Protein AF-A0A835Z796-F1 (afdb_monomer_lite)

Structure (mmCIF, N/CA/C/O backbone):
data_AF-A0A835Z796-F1
#
_entry.id   AF-A0A835Z796-F1
#
loop_
_atom_site.group_PDB
_atom_site.id
_atom_site.type_symbol
_atom_site.label_atom_id
_atom_site.label_alt_id
_atom_site.label_comp_id
_atom_site.label_asym_id
_atom_site.label_entity_id
_atom_site.label_seq_id
_atom_site.pdbx_PDB_ins_code
_atom_site.Cartn_x
_atom_site.Cartn_y
_atom_site.Cartn_z
_atom_site.occupancy
_atom_site.B_iso_or_equiv
_atom_site.auth_seq_id
_atom_site.auth_comp_id
_atom_site.auth_as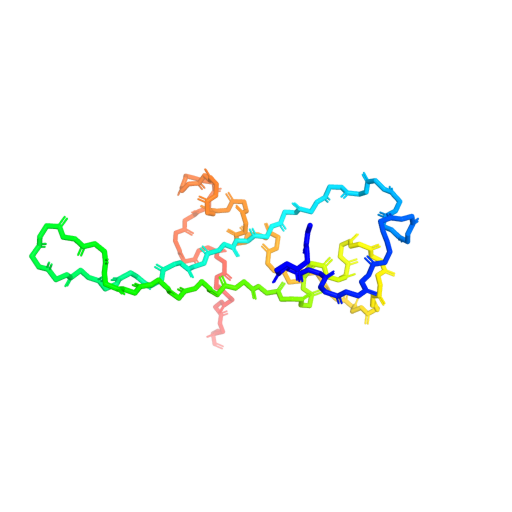ym_id
_atom_site.auth_atom_id
_atom_site.pdbx_PDB_model_num
ATOM 1 N N . MET A 1 1 ? 11.347 -5.636 1.287 1.00 65.62 1 MET A N 1
ATOM 2 C CA . MET A 1 1 ? 10.177 -5.493 0.384 1.00 65.62 1 MET A CA 1
ATOM 3 C C . MET A 1 1 ? 9.427 -6.812 0.208 1.00 65.62 1 MET A C 1
ATOM 5 O O . MET A 1 1 ? 8.408 -6.832 -0.467 1.00 65.62 1 MET A O 1
ATOM 9 N N . ASP A 1 2 ? 9.872 -7.884 0.864 1.00 80.25 2 ASP A N 1
ATOM 10 C CA . ASP A 1 2 ? 9.447 -9.271 0.636 1.00 80.25 2 ASP A CA 1
ATOM 11 C C . ASP A 1 2 ? 7.953 -9.519 0.847 1.00 80.25 2 ASP A C 1
ATOM 13 O O . ASP A 1 2 ? 7.394 -10.432 0.256 1.00 80.25 2 ASP A O 1
ATOM 17 N N . TRP A 1 3 ? 7.284 -8.692 1.653 1.00 85.00 3 TRP A N 1
ATOM 18 C CA . TRP A 1 3 ? 5.838 -8.790 1.844 1.00 85.00 3 TRP A CA 1
ATOM 19 C C . TRP A 1 3 ? 5.035 -8.3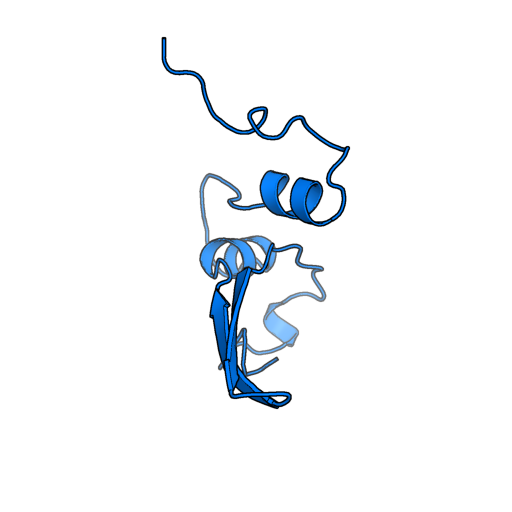33 0.611 1.00 85.00 3 TRP A C 1
ATOM 21 O O . TRP A 1 3 ? 3.919 -8.802 0.411 1.00 85.00 3 TRP A O 1
ATOM 31 N N . MET A 1 4 ? 5.589 -7.427 -0.206 1.00 87.38 4 MET A N 1
ATOM 32 C CA . MET A 1 4 ? 4.930 -6.856 -1.389 1.00 87.38 4 MET A CA 1
ATOM 33 C C . MET A 1 4 ? 5.492 -7.432 -2.694 1.00 87.38 4 MET A C 1
ATOM 35 O O . MET A 1 4 ? 4.740 -7.725 -3.617 1.00 87.38 4 MET A O 1
ATOM 39 N N . LEU A 1 5 ? 6.810 -7.620 -2.774 1.00 90.69 5 LEU A N 1
ATOM 40 C CA . LEU A 1 5 ? 7.507 -8.147 -3.952 1.00 90.69 5 LEU A CA 1
ATOM 41 C C . LEU A 1 5 ? 8.362 -9.365 -3.573 1.00 90.69 5 LEU A C 1
ATOM 43 O O . LEU A 1 5 ? 9.591 -9.303 -3.648 1.00 90.69 5 LEU A O 1
ATOM 47 N N . PRO A 1 6 ? 7.742 -10.465 -3.110 1.00 90.88 6 PRO A N 1
ATOM 48 C CA . PRO A 1 6 ? 8.485 -11.669 -2.770 1.00 90.88 6 PRO A CA 1
ATOM 49 C C . PRO A 1 6 ? 9.198 -12.219 -4.011 1.00 90.88 6 PRO A C 1
ATOM 51 O O . PRO A 1 6 ? 8.567 -12.468 -5.036 1.00 90.88 6 PRO A O 1
ATOM 54 N N . GLY A 1 7 ? 10.512 -12.427 -3.905 1.00 89.88 7 GLY A N 1
ATOM 55 C CA . GLY A 1 7 ? 11.320 -13.045 -4.960 1.00 89.88 7 GLY A CA 1
ATOM 56 C C . GLY A 1 7 ? 11.735 -12.127 -6.114 1.00 89.88 7 GLY A C 1
ATOM 57 O O . GLY A 1 7 ? 12.331 -12.626 -7.060 1.00 89.88 7 GLY A O 1
ATOM 58 N N . VAL A 1 8 ? 11.453 -10.822 -6.047 1.00 89.56 8 VAL A N 1
ATOM 59 C CA . VAL A 1 8 ? 11.969 -9.833 -7.012 1.00 89.56 8 VAL A CA 1
ATOM 60 C C . VAL A 1 8 ? 13.290 -9.275 -6.491 1.00 89.56 8 VAL A C 1
ATOM 62 O O . VAL A 1 8 ? 13.325 -8.739 -5.378 1.00 89.56 8 VAL A O 1
ATOM 65 N N . ASP A 1 9 ? 14.365 -9.368 -7.275 1.00 88.19 9 ASP A N 1
ATOM 66 C CA . ASP A 1 9 ? 15.640 -8.768 -6.889 1.00 88.19 9 ASP A CA 1
ATOM 67 C C . ASP A 1 9 ? 15.551 -7.229 -6.990 1.00 88.19 9 ASP A C 1
ATOM 69 O O . ASP A 1 9 ? 15.059 -6.699 -7.993 1.00 88.19 9 ASP A O 1
ATOM 73 N N . PRO A 1 10 ? 16.013 -6.466 -5.980 1.00 85.38 10 PRO A N 1
ATOM 74 C CA . PRO A 1 10 ? 15.984 -5.005 -6.025 1.00 85.38 10 PRO A CA 1
ATOM 75 C C . PRO A 1 10 ? 16.655 -4.404 -7.267 1.00 85.38 10 PRO A C 1
ATOM 77 O O . PRO A 1 10 ? 16.186 -3.382 -7.772 1.00 85.38 10 PRO A O 1
ATOM 80 N N . SER A 1 11 ? 17.700 -5.043 -7.802 1.00 87.56 11 SER A N 1
ATOM 81 C CA . SER A 1 11 ? 18.391 -4.587 -9.014 1.00 87.56 11 SER A CA 1
ATOM 82 C C . SER A 1 11 ? 17.507 -4.617 -10.266 1.00 87.56 11 SER A C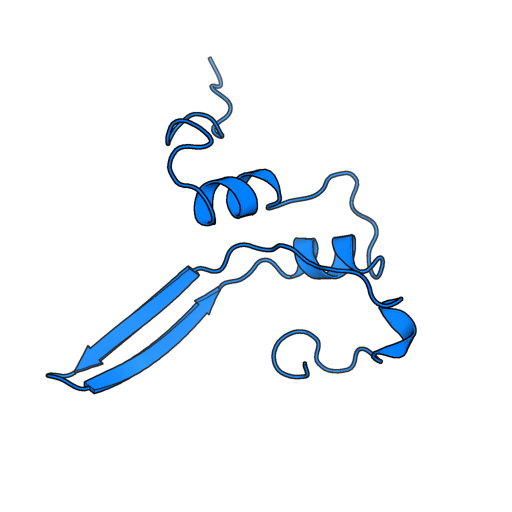 1
ATOM 84 O O . SER A 1 11 ? 17.721 -3.825 -11.182 1.00 87.56 11 SER A 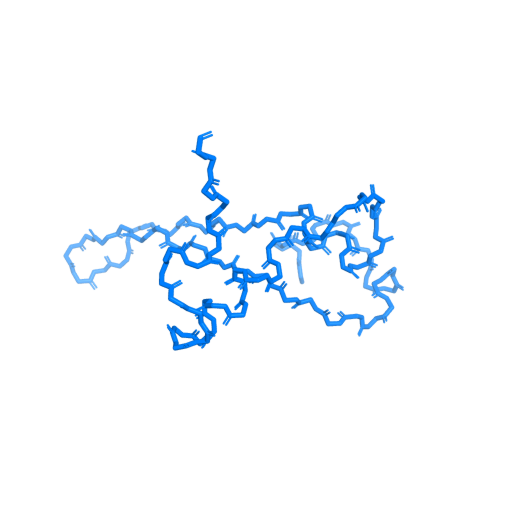O 1
ATOM 86 N N . GLU A 1 12 ? 16.454 -5.440 -10.291 1.00 83.75 12 GLU A N 1
ATOM 87 C CA . GLU A 1 12 ? 15.491 -5.509 -11.399 1.00 83.75 12 GLU A CA 1
ATOM 88 C C . GLU A 1 12 ? 14.532 -4.304 -11.423 1.00 83.75 12 GLU A C 1
ATOM 90 O O . GLU A 1 12 ? 13.908 -4.010 -12.445 1.00 83.75 12 GLU A O 1
ATOM 95 N N . THR A 1 13 ? 14.416 -3.568 -10.313 1.00 82.44 13 THR A N 1
ATOM 96 C CA . THR A 1 13 ? 13.428 -2.488 -10.143 1.00 82.44 13 THR A CA 1
ATOM 97 C C . THR A 1 13 ? 13.899 -1.109 -10.617 1.00 82.44 13 THR A C 1
ATOM 99 O O . THR A 1 13 ? 13.085 -0.185 -10.686 1.00 82.44 13 THR A O 1
ATOM 102 N N . ASN A 1 14 ? 15.174 -0.966 -11.006 1.00 83.00 14 ASN A N 1
ATOM 103 C CA . ASN A 1 14 ? 15.784 0.274 -11.519 1.00 83.00 14 ASN A CA 1
ATOM 104 C C . ASN A 1 14 ? 15.494 1.531 -10.662 1.00 83.00 14 ASN A C 1
ATOM 106 O O . ASN A 1 14 ? 15.231 2.596 -11.221 1.00 83.00 14 ASN A O 1
ATOM 110 N N . ASP A 1 15 ? 15.455 1.406 -9.330 1.00 82.00 15 ASP A N 1
ATOM 111 C CA . ASP A 1 15 ? 15.167 2.502 -8.382 1.00 82.00 15 ASP A CA 1
ATOM 112 C C . ASP A 1 15 ? 13.872 3.288 -8.680 1.00 82.00 15 ASP A C 1
ATOM 114 O O . ASP A 1 15 ? 13.729 4.475 -8.365 1.00 82.00 15 ASP A O 1
ATOM 118 N N . ARG A 1 16 ? 12.890 2.633 -9.310 1.00 86.81 16 ARG A N 1
ATOM 119 C CA . ARG A 1 16 ? 11.628 3.273 -9.688 1.00 86.81 16 ARG A CA 1
ATOM 120 C C . ARG A 1 16 ? 10.749 3.531 -8.471 1.00 86.81 16 ARG A C 1
ATOM 122 O O . ARG A 1 16 ? 10.518 2.657 -7.641 1.00 86.81 16 ARG A O 1
ATOM 129 N N . THR A 1 17 ? 10.168 4.728 -8.419 1.00 88.00 17 THR A N 1
ATOM 130 C CA . THR A 1 17 ? 9.126 5.057 -7.440 1.00 88.00 17 THR A CA 1
ATOM 131 C C . THR A 1 17 ? 7.781 4.499 -7.894 1.00 88.00 17 THR A C 1
ATOM 133 O O . THR A 1 17 ? 7.379 4.705 -9.039 1.00 88.00 17 THR A O 1
ATOM 136 N N . VAL A 1 18 ? 7.076 3.830 -6.981 1.00 88.12 18 VAL A N 1
ATOM 137 C CA . VAL A 1 18 ? 5.737 3.280 -7.218 1.00 88.12 18 VAL A CA 1
ATOM 138 C C . VAL A 1 18 ? 4.711 4.046 -6.391 1.00 88.12 18 VAL A C 1
ATOM 140 O O . VAL A 1 18 ? 4.910 4.268 -5.198 1.00 88.12 18 VAL A O 1
ATOM 143 N N . GLN A 1 19 ? 3.595 4.414 -7.017 1.00 89.06 19 GLN A N 1
ATOM 144 C CA . GLN A 1 19 ? 2.417 4.961 -6.342 1.00 89.06 19 GLN A CA 1
ATOM 145 C C . GLN A 1 19 ? 1.235 4.015 -6.541 1.00 89.06 19 GLN A C 1
ATOM 147 O O . GLN A 1 19 ? 0.822 3.762 -7.671 1.00 89.06 19 GLN A O 1
ATOM 152 N N . VAL A 1 20 ? 0.690 3.487 -5.449 1.00 88.19 20 VAL A N 1
ATOM 153 C CA . VAL A 1 20 ? -0.440 2.550 -5.468 1.00 88.19 20 VAL A CA 1
ATOM 154 C C . VAL A 1 20 ? -1.332 2.823 -4.251 1.00 88.19 20 VAL A C 1
ATOM 156 O O . VAL A 1 20 ? -0.798 3.053 -3.162 1.00 88.19 20 VAL A O 1
ATOM 159 N N . PRO A 1 21 ? -2.670 2.858 -4.400 1.00 87.69 21 PRO A N 1
ATOM 160 C CA . PRO A 1 21 ? -3.560 3.002 -3.258 1.00 87.69 21 PRO A CA 1
ATOM 161 C C . PRO A 1 21 ? -3.627 1.692 -2.464 1.00 87.69 21 PRO A C 1
ATOM 163 O O . PRO A 1 21 ? -3.551 0.598 -3.025 1.00 87.69 21 PRO A O 1
ATOM 166 N N . PHE A 1 22 ? -3.831 1.816 -1.156 1.00 91.25 22 PHE A N 1
ATOM 167 C CA . PHE A 1 22 ? -4.027 0.690 -0.249 1.00 91.25 22 PHE A CA 1
ATOM 168 C C . PHE A 1 22 ? -5.410 0.771 0.392 1.00 91.25 22 PHE A C 1
ATOM 170 O O . PHE A 1 22 ? -5.887 1.855 0.729 1.00 91.25 22 PHE A O 1
ATOM 177 N N . VAL A 1 23 ? -6.035 -0.384 0.602 1.00 92.25 23 VAL A N 1
ATOM 178 C CA . VAL A 1 23 ? -7.266 -0.510 1.387 1.00 92.25 23 VAL A CA 1
ATOM 179 C C . VAL A 1 23 ? -6.981 -1.426 2.564 1.00 92.25 23 VAL A C 1
ATOM 181 O O . VAL A 1 23 ? -6.730 -2.614 2.379 1.00 92.25 23 VAL A O 1
ATOM 184 N N . ALA A 1 24 ? -7.031 -0.880 3.776 1.00 95.06 24 ALA A N 1
ATOM 185 C CA . ALA A 1 24 ? -6.871 -1.650 5.000 1.00 95.06 24 ALA A CA 1
ATOM 186 C C . ALA A 1 24 ? -8.240 -1.927 5.634 1.00 95.06 24 ALA A C 1
ATOM 188 O O . ALA A 1 24 ? -8.977 -1.009 5.993 1.00 95.06 24 ALA A O 1
ATOM 189 N N . VAL A 1 25 ? -8.581 -3.205 5.786 1.00 96.88 25 VAL A N 1
ATOM 190 C CA . VAL A 1 25 ? -9.748 -3.665 6.542 1.00 96.88 25 VAL A CA 1
ATOM 191 C C . VAL A 1 25 ? -9.264 -4.120 7.912 1.00 96.88 25 VAL A C 1
ATOM 193 O O . VAL A 1 25 ? -8.650 -5.183 8.048 1.00 96.88 25 VAL A O 1
ATOM 196 N N . ILE A 1 26 ? -9.536 -3.297 8.925 1.00 98.00 26 ILE A N 1
ATOM 197 C CA . ILE A 1 26 ? -9.099 -3.528 10.303 1.00 98.00 26 ILE A CA 1
ATOM 198 C C . ILE A 1 26 ? -10.267 -4.036 11.146 1.00 98.00 26 ILE A C 1
ATOM 200 O O . ILE A 1 26 ? -11.345 -3.445 11.170 1.00 98.00 26 ILE A O 1
ATOM 204 N N . THR A 1 27 ? -10.049 -5.129 11.871 1.00 98.19 27 THR A N 1
ATOM 205 C CA . THR A 1 27 ? -10.974 -5.638 12.888 1.00 98.19 27 THR A CA 1
ATOM 206 C C . THR A 1 27 ? -10.427 -5.309 14.266 1.00 98.19 27 THR A C 1
ATOM 208 O O . THR A 1 27 ? -9.298 -5.683 14.585 1.00 98.19 27 THR A O 1
ATOM 211 N N . PHE A 1 28 ? -11.242 -4.656 15.092 1.00 98.31 28 PHE A N 1
ATOM 212 C CA . PHE A 1 28 ? -10.925 -4.358 16.486 1.00 98.31 28 PHE A CA 1
ATOM 213 C C . PHE A 1 28 ? -11.692 -5.286 17.432 1.00 98.31 28 PHE A C 1
ATOM 215 O O . PHE A 1 28 ? -12.841 -5.645 17.174 1.00 98.31 28 PHE A O 1
ATOM 222 N N . LYS A 1 29 ? -11.065 -5.644 18.555 1.00 97.88 29 LYS A N 1
ATOM 223 C CA . LYS A 1 29 ? -11.698 -6.333 19.683 1.00 97.88 29 LYS A CA 1
ATOM 224 C C . LYS A 1 29 ? -11.430 -5.530 20.952 1.00 97.88 29 LYS A C 1
ATOM 226 O O . LYS A 1 29 ? -10.335 -5.592 21.508 1.00 97.88 29 LYS A O 1
ATOM 231 N N . GLY A 1 30 ? -12.442 -4.786 21.397 1.00 96.81 30 GLY A N 1
ATOM 232 C CA . GLY A 1 30 ? -12.273 -3.784 22.447 1.00 96.81 30 GLY A CA 1
ATOM 233 C C . GLY A 1 30 ? -11.378 -2.648 21.957 1.00 96.81 30 GLY A C 1
ATOM 234 O O . GLY A 1 30 ? -11.622 -2.081 20.896 1.00 96.81 30 GLY A O 1
ATOM 235 N N . ASP A 1 31 ? -10.324 -2.362 22.709 1.00 96.88 31 ASP A N 1
ATOM 236 C CA . ASP A 1 31 ? -9.314 -1.340 22.426 1.00 96.88 31 ASP A CA 1
ATOM 237 C C . ASP A 1 31 ? -8.114 -1.863 21.611 1.00 96.88 31 ASP A C 1
ATOM 239 O O . ASP A 1 31 ? -7.151 -1.132 21.386 1.00 96.88 31 ASP A O 1
ATOM 243 N N . LYS A 1 32 ? -8.152 -3.123 21.153 1.00 97.00 32 LYS A N 1
ATOM 244 C CA . LYS A 1 32 ? -7.039 -3.772 20.439 1.00 97.00 32 LYS A CA 1
ATOM 245 C C . LYS A 1 32 ? -7.362 -4.077 18.983 1.00 97.00 32 LYS A C 1
ATOM 247 O O . LYS A 1 32 ? -8.479 -4.476 18.653 1.00 97.00 32 LYS A O 1
ATOM 252 N N . LEU A 1 33 ? -6.342 -3.987 18.129 1.00 97.38 33 LEU A N 1
ATOM 253 C CA . LEU A 1 33 ? -6.368 -4.517 16.766 1.00 97.38 33 LEU A CA 1
ATOM 254 C C . LEU A 1 33 ? -6.313 -6.050 16.823 1.00 97.38 33 LEU A C 1
ATOM 256 O O . LEU A 1 33 ? -5.390 -6.626 17.394 1.00 97.38 33 LEU A O 1
ATOM 260 N N . GLN A 1 34 ? -7.316 -6.711 16.250 1.00 98.00 34 GLN A N 1
ATOM 261 C CA . GLN A 1 34 ? -7.406 -8.170 16.181 1.00 98.00 34 GLN A CA 1
ATOM 262 C C . GLN A 1 34 ? -6.869 -8.715 14.856 1.00 98.00 34 GLN A C 1
ATOM 264 O O . GLN A 1 34 ? -6.173 -9.727 14.846 1.00 98.00 34 GLN A O 1
ATOM 269 N N . SER A 1 35 ? -7.225 -8.084 13.737 1.00 97.69 35 SER A N 1
ATOM 270 C CA . SER A 1 35 ? -6.717 -8.469 12.420 1.00 97.69 35 SER A CA 1
ATOM 271 C C . SER A 1 35 ? -6.682 -7.283 11.477 1.00 97.69 35 SER A C 1
ATOM 273 O O . SER A 1 35 ? -7.590 -6.456 11.496 1.00 97.69 35 SER A O 1
ATOM 275 N N . GLU A 1 36 ? -5.686 -7.269 10.607 1.00 96.81 36 GLU A N 1
ATOM 276 C CA . GLU A 1 36 ? -5.538 -6.324 9.511 1.00 96.81 36 GLU A CA 1
ATOM 277 C C . GLU A 1 36 ? -5.459 -7.112 8.203 1.00 96.81 36 GLU A C 1
ATOM 279 O O . GLU A 1 36 ? -4.735 -8.103 8.099 1.00 96.81 36 GLU A O 1
ATOM 284 N N . ARG A 1 37 ? -6.249 -6.700 7.212 1.00 95.88 37 ARG A N 1
ATOM 285 C CA . ARG A 1 37 ? -6.181 -7.216 5.843 1.00 95.88 37 ARG A CA 1
ATOM 286 C C . ARG A 1 37 ? -5.957 -6.041 4.916 1.00 95.88 37 ARG A C 1
ATOM 288 O O . ARG A 1 37 ? -6.804 -5.155 4.849 1.00 95.88 37 ARG A O 1
ATOM 295 N N . ILE A 1 38 ? -4.833 -6.046 4.217 1.00 94.19 38 ILE A N 1
ATOM 296 C CA . ILE A 1 38 ? -4.449 -4.967 3.316 1.00 94.19 38 ILE A CA 1
ATOM 297 C C . ILE A 1 38 ? -4.601 -5.458 1.881 1.00 94.19 38 ILE A C 1
ATOM 299 O O . ILE A 1 38 ? -3.945 -6.416 1.475 1.00 94.19 38 ILE A O 1
ATOM 303 N N . TYR A 1 39 ? -5.457 -4.790 1.119 1.00 92.31 39 TYR A N 1
ATOM 304 C CA . TYR A 1 39 ? -5.549 -4.939 -0.325 1.00 92.31 39 TYR A CA 1
ATOM 305 C C . TYR A 1 39 ? -4.727 -3.852 -1.020 1.00 92.31 39 TYR A C 1
ATOM 307 O O . TYR A 1 39 ? -4.771 -2.681 -0.636 1.00 92.31 39 TYR A O 1
ATOM 315 N N . TRP A 1 40 ? -4.017 -4.253 -2.067 1.00 92.25 40 TRP A N 1
ATOM 316 C CA . TRP A 1 40 ? -3.305 -3.390 -3.001 1.00 92.25 40 TRP A CA 1
ATOM 317 C C . TRP A 1 40 ? -3.277 -4.067 -4.374 1.00 92.25 40 TRP A C 1
ATOM 319 O O . TRP A 1 40 ? -3.345 -5.295 -4.470 1.00 92.25 40 TRP A O 1
ATOM 329 N N . ASP A 1 41 ? -3.195 -3.273 -5.440 1.00 89.69 41 ASP A N 1
ATOM 330 C CA . ASP A 1 41 ? -3.185 -3.799 -6.805 1.00 89.69 41 ASP A CA 1
ATOM 331 C C . ASP A 1 41 ? -1.765 -4.176 -7.251 1.00 89.69 41 ASP A C 1
ATOM 333 O O . ASP A 1 41 ? -0.936 -3.325 -7.592 1.00 89.69 41 ASP A O 1
ATOM 337 N N . GLN A 1 42 ? -1.504 -5.481 -7.290 1.00 91.00 42 GLN A N 1
ATOM 338 C CA . GLN A 1 42 ? -0.218 -6.028 -7.701 1.00 91.00 42 GLN A CA 1
ATOM 339 C C . GLN A 1 42 ? 0.116 -5.768 -9.171 1.00 91.00 42 GLN A C 1
ATOM 341 O O . GLN A 1 42 ? 1.284 -5.536 -9.494 1.00 91.00 42 GLN A O 1
ATOM 346 N N . ALA A 1 43 ? -0.878 -5.735 -10.058 1.00 89.62 43 ALA A N 1
ATOM 347 C CA . ALA A 1 43 ? -0.650 -5.483 -11.475 1.00 89.62 43 ALA A CA 1
ATOM 348 C C . ALA A 1 43 ? -0.128 -4.054 -11.693 1.00 89.62 43 ALA A C 1
ATOM 350 O O . ALA A 1 43 ? 0.845 -3.847 -12.423 1.0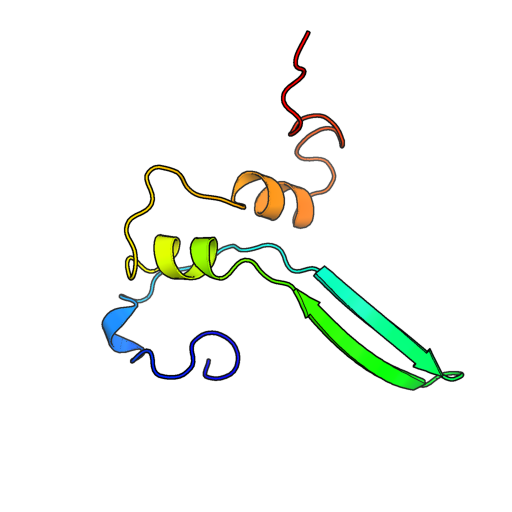0 89.62 43 ALA A O 1
ATOM 351 N N . THR A 1 44 ? -0.707 -3.080 -10.985 1.00 89.19 44 THR A N 1
ATOM 352 C CA . THR A 1 44 ? -0.240 -1.686 -10.974 1.00 89.19 44 THR A CA 1
ATOM 353 C C . THR A 1 44 ? 1.215 -1.570 -10.518 1.00 89.19 44 THR A C 1
ATOM 355 O O . THR A 1 44 ? 2.019 -0.921 -11.195 1.00 89.19 44 THR A O 1
ATOM 358 N N . VAL A 1 45 ? 1.584 -2.225 -9.411 1.00 91.25 45 VAL A N 1
ATOM 359 C CA . VAL A 1 45 ? 2.960 -2.205 -8.883 1.00 91.25 45 VAL A CA 1
ATOM 360 C C . VAL A 1 45 ? 3.942 -2.803 -9.891 1.00 91.25 45 VAL A C 1
ATOM 362 O O . VAL A 1 45 ? 4.908 -2.143 -10.277 1.00 91.25 45 VAL A O 1
ATOM 365 N N . LEU A 1 46 ? 3.683 -4.021 -10.374 1.00 91.31 46 LEU A N 1
ATOM 366 C CA . LEU A 1 46 ? 4.577 -4.710 -11.310 1.00 91.31 46 LEU A CA 1
ATOM 367 C C . LEU A 1 46 ? 4.725 -3.947 -12.633 1.00 91.31 46 LEU A C 1
ATOM 369 O O . LEU A 1 46 ? 5.818 -3.889 -13.199 1.00 91.31 46 LEU A O 1
ATOM 373 N N . LYS A 1 47 ? 3.654 -3.310 -13.122 1.00 90.56 47 LYS A N 1
ATOM 374 C CA . LYS A 1 47 ? 3.697 -2.477 -14.330 1.00 90.56 47 LYS A CA 1
ATOM 375 C C . LYS A 1 47 ? 4.557 -1.229 -14.137 1.00 90.56 47 LYS A C 1
ATOM 377 O O . LYS A 1 47 ? 5.363 -0.927 -15.017 1.00 90.56 47 LYS A O 1
ATOM 382 N N . GLN A 1 48 ? 4.420 -0.512 -13.017 1.00 89.19 48 GLN A N 1
ATOM 383 C CA . GLN A 1 48 ? 5.242 0.675 -12.727 1.00 89.19 48 GLN A CA 1
ATOM 384 C C . GLN A 1 48 ? 6.731 0.314 -12.607 1.00 89.19 48 GLN A C 1
ATOM 386 O O . GLN A 1 48 ? 7.590 1.019 -13.144 1.00 89.19 48 GLN A O 1
ATOM 391 N N . LEU A 1 49 ? 7.030 -0.848 -12.023 1.00 90.94 49 LEU A N 1
ATOM 392 C CA . LEU A 1 49 ? 8.385 -1.401 -11.946 1.00 90.94 49 LEU A CA 1
ATOM 393 C C . LEU A 1 49 ? 8.925 -1.907 -13.293 1.00 90.94 49 LEU A C 1
ATOM 395 O O . LEU A 1 49 ? 10.127 -2.088 -13.440 1.00 90.94 49 LEU A O 1
ATOM 399 N N . GLY A 1 50 ? 8.068 -2.069 -14.305 1.00 90.00 50 GLY A N 1
ATOM 400 C CA . GLY A 1 50 ? 8.458 -2.565 -15.627 1.00 90.00 50 GLY A CA 1
ATOM 401 C C . GLY A 1 50 ? 8.576 -4.087 -15.721 1.00 90.00 50 GLY A C 1
ATOM 402 O O . GLY A 1 50 ? 9.099 -4.581 -16.715 1.00 90.00 50 GLY A O 1
ATOM 403 N N . LEU A 1 51 ? 8.066 -4.818 -14.728 1.00 91.06 51 LEU A N 1
ATOM 404 C CA . LEU A 1 51 ? 8.137 -6.280 -14.641 1.00 91.06 51 LEU A CA 1
ATOM 405 C C . LEU A 1 51 ? 7.054 -6.978 -15.480 1.00 91.06 51 LEU A C 1
ATOM 407 O O . LEU A 1 51 ? 7.211 -8.135 -15.855 1.00 91.06 51 LEU A O 1
ATOM 411 N N . ILE A 1 52 ? 5.967 -6.273 -15.819 1.00 91.00 52 ILE A N 1
ATOM 412 C CA . ILE A 1 52 ? 4.918 -6.759 -16.730 1.00 91.00 52 ILE A CA 1
ATOM 413 C C . ILE A 1 52 ? 4.526 -5.701 -17.765 1.00 91.00 52 ILE A C 1
ATOM 415 O O . ILE A 1 52 ? 4.651 -4.491 -17.546 1.00 91.00 52 ILE A O 1
ATOM 419 N N . LYS A 1 53 ? 3.992 -6.156 -18.903 1.00 89.62 53 LYS A N 1
ATOM 420 C CA . LYS A 1 53 ? 3.386 -5.292 -19.923 1.00 89.62 53 LYS A CA 1
ATOM 421 C C . LYS A 1 53 ? 1.863 -5.308 -19.782 1.00 89.62 53 LYS A C 1
ATOM 423 O O . LYS A 1 53 ? 1.239 -6.345 -19.947 1.00 89.62 53 LYS A O 1
ATOM 428 N N . LEU A 1 54 ? 1.301 -4.137 -19.502 1.00 85.56 54 LEU A N 1
ATOM 429 C CA . LEU A 1 54 ? -0.128 -3.827 -19.578 1.00 85.56 54 LEU A CA 1
ATOM 430 C C . LEU A 1 54 ? -0.324 -2.642 -20.526 1.00 85.56 54 LEU A C 1
ATOM 432 O O . LEU A 1 54 ? 0.528 -1.744 -20.546 1.00 85.56 54 LEU A O 1
ATOM 436 N N . ASP A 1 55 ? -1.429 -2.626 -21.267 1.00 86.00 55 ASP A N 1
ATOM 437 C CA . ASP A 1 55 ? -1.769 -1.544 -22.207 1.00 86.00 55 ASP A CA 1
ATOM 438 C C . ASP A 1 55 ? -2.342 -0.301 -21.508 1.00 86.00 55 ASP A C 1
ATOM 440 O O . ASP A 1 55 ? -2.436 0.773 -22.095 1.00 86.00 55 ASP A O 1
ATOM 444 N N . PHE A 1 56 ? -2.665 -0.427 -20.222 1.00 76.12 56 PHE A N 1
ATOM 445 C CA . PHE A 1 56 ? -3.103 0.654 -19.350 1.00 76.12 56 PHE A CA 1
ATOM 446 C C . PHE A 1 56 ? -2.319 0.624 -18.031 1.00 76.12 56 PHE A C 1
ATOM 448 O O . PHE A 1 56 ? -1.634 -0.352 -17.712 1.00 76.12 56 PHE A O 1
ATOM 455 N N . VAL A 1 57 ? -2.387 1.716 -17.268 1.00 70.31 57 VAL A N 1
ATOM 456 C CA . VAL A 1 57 ? -1.823 1.798 -15.914 1.00 70.31 57 VAL A CA 1
ATOM 457 C C . VAL A 1 57 ? -2.995 1.876 -14.940 1.00 70.31 57 VAL A C 1
ATOM 459 O O . VAL A 1 57 ? -3.593 2.949 -14.830 1.00 70.31 57 VAL A O 1
ATOM 462 N N . PRO A 1 58 ? -3.356 0.771 -14.267 1.00 72.31 58 PRO A N 1
ATOM 463 C CA . PRO A 1 58 ? -4.405 0.820 -13.264 1.0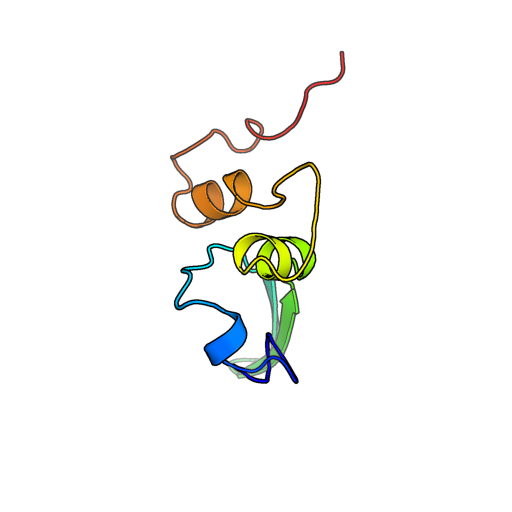0 72.31 58 PRO A CA 1
ATOM 464 C C . PRO A 1 58 ? -3.969 1.689 -12.071 1.00 72.31 58 PRO A C 1
ATOM 466 O O . PRO A 1 58 ? -2.782 1.949 -11.859 1.00 72.31 58 PRO A O 1
ATOM 469 N N . GLY A 1 59 ? -4.931 2.206 -11.309 1.00 76.75 59 GLY A N 1
ATOM 470 C CA . GLY A 1 59 ? -4.686 2.714 -9.958 1.00 76.75 59 GLY A CA 1
ATOM 471 C C . GLY A 1 59 ? -4.019 4.090 -9.826 1.00 76.75 59 GLY A C 1
ATOM 472 O O . GLY A 1 59 ? -3.928 4.592 -8.707 1.00 76.75 59 GLY A O 1
ATOM 473 N N . LYS A 1 60 ? -3.528 4.729 -10.900 1.00 79.12 60 LYS A N 1
ATOM 474 C CA . LYS A 1 60 ? -2.823 6.027 -10.793 1.00 79.12 60 LYS A CA 1
ATOM 475 C C . LYS A 1 60 ? -3.750 7.169 -10.360 1.00 79.12 60 LYS A C 1
ATOM 477 O O . LYS A 1 60 ? -3.374 7.997 -9.524 1.00 79.12 60 LYS A O 1
ATOM 482 N N . ALA A 1 61 ? -4.943 7.240 -10.946 1.00 82.50 61 ALA A N 1
ATOM 483 C CA . ALA A 1 61 ? -5.916 8.277 -10.613 1.00 82.50 61 ALA A CA 1
ATOM 484 C C . ALA A 1 61 ? -6.467 8.066 -9.193 1.00 82.50 61 ALA A C 1
ATOM 486 O O . ALA A 1 61 ? -6.603 9.011 -8.417 1.00 82.50 61 ALA A O 1
ATOM 487 N N . GLU A 1 62 ? -6.672 6.807 -8.822 1.00 85.56 62 GLU A N 1
ATOM 488 C CA . GLU A 1 62 ? -7.092 6.356 -7.502 1.00 85.56 62 GLU A CA 1
ATOM 489 C C . GLU A 1 62 ? -6.030 6.656 -6.440 1.00 85.56 62 GLU A C 1
ATOM 491 O O . GLU A 1 62 ? -6.377 7.159 -5.376 1.00 85.56 62 GLU A O 1
ATOM 496 N N . ALA A 1 63 ? -4.742 6.430 -6.728 1.00 85.19 63 ALA A N 1
ATOM 497 C CA . ALA A 1 63 ? -3.638 6.796 -5.837 1.00 85.19 63 ALA A CA 1
ATOM 498 C C . ALA A 1 63 ? -3.618 8.305 -5.561 1.00 85.19 63 ALA A C 1
ATOM 500 O O . ALA A 1 63 ? -3.485 8.728 -4.414 1.00 85.19 63 ALA A O 1
ATOM 501 N N . THR A 1 64 ? -3.800 9.114 -6.608 1.00 86.44 64 THR A N 1
ATOM 502 C CA . THR A 1 64 ? -3.823 10.580 -6.495 1.00 86.44 64 THR A CA 1
ATOM 503 C C . THR A 1 64 ? -5.003 11.039 -5.638 1.00 86.44 64 THR A C 1
ATOM 505 O O . THR A 1 64 ? -4.830 11.838 -4.724 1.00 86.44 64 THR A O 1
ATOM 508 N N . LYS A 1 65 ? -6.195 10.484 -5.876 1.00 88.12 65 LYS A N 1
ATOM 509 C CA . LYS A 1 65 ? -7.403 10.782 -5.095 1.00 88.12 65 LYS A CA 1
ATOM 510 C C . LYS A 1 65 ? -7.323 10.283 -3.646 1.00 88.12 65 LYS A C 1
ATOM 512 O O . LYS A 1 65 ? -7.878 10.917 -2.752 1.00 88.12 65 LYS A O 1
ATOM 517 N N . ALA A 1 66 ? -6.666 9.149 -3.403 1.00 86.88 66 ALA A N 1
ATOM 518 C CA . ALA A 1 66 ? -6.439 8.632 -2.056 1.00 86.88 66 ALA A CA 1
ATOM 519 C C . ALA A 1 66 ? -5.475 9.528 -1.261 1.00 86.88 66 ALA A C 1
ATOM 521 O O . ALA A 1 66 ? -5.682 9.728 -0.066 1.00 86.88 66 ALA A O 1
ATOM 522 N N . ALA A 1 67 ? -4.456 10.084 -1.926 1.00 87.75 67 ALA A N 1
ATOM 523 C CA . ALA A 1 67 ? -3.516 11.030 -1.327 1.00 87.75 67 ALA A CA 1
ATOM 524 C C . ALA A 1 67 ? -4.133 12.423 -1.100 1.00 87.75 67 ALA A C 1
ATOM 526 O O . ALA A 1 67 ? -3.842 13.062 -0.092 1.00 87.75 67 ALA A O 1
ATOM 527 N N . ASP A 1 68 ? -4.999 12.877 -2.010 1.00 91.38 68 ASP A N 1
ATOM 528 C CA . ASP A 1 68 ? -5.718 14.147 -1.914 1.00 91.38 68 ASP A CA 1
ATOM 529 C C . ASP A 1 68 ? -7.203 13.967 -2.260 1.00 91.38 68 ASP A C 1
ATOM 531 O O . ASP A 1 68 ? -7.613 13.886 -3.423 1.00 91.38 68 ASP A O 1
ATOM 535 N N . GLN A 1 69 ? -8.043 13.970 -1.221 1.00 86.12 69 GLN A N 1
ATOM 536 C CA . GLN A 1 69 ? -9.492 13.857 -1.372 1.00 86.12 69 GLN A CA 1
ATOM 537 C C . GLN A 1 69 ? -10.125 15.047 -2.110 1.00 86.12 69 GLN A C 1
ATOM 539 O O . GLN A 1 69 ? -11.275 14.931 -2.534 1.00 86.12 69 GLN A O 1
ATOM 544 N N . SER A 1 70 ? -9.433 16.169 -2.291 1.00 91.06 70 SER A N 1
ATOM 545 C CA . SER A 1 70 ? -9.942 17.323 -3.039 1.00 91.06 70 SER A CA 1
ATOM 546 C C . SER A 1 70 ? -9.586 17.300 -4.530 1.00 91.06 70 SER A C 1
ATOM 548 O O . SER A 1 70 ? -10.233 17.999 -5.307 1.00 91.06 70 SER A O 1
ATOM 550 N N . ALA A 1 71 ? -8.644 16.446 -4.952 1.00 89.88 71 ALA A N 1
ATOM 551 C CA . ALA A 1 71 ? -8.104 16.435 -6.314 1.00 89.88 71 ALA A CA 1
ATOM 552 C C . ALA A 1 71 ? -9.156 16.187 -7.413 1.00 89.88 71 ALA A C 1
ATOM 554 O O . ALA A 1 71 ? -9.068 16.747 -8.503 1.00 89.88 71 ALA A O 1
ATOM 555 N N . VAL A 1 72 ? -10.152 15.338 -7.142 1.00 88.69 72 VAL A N 1
ATOM 556 C CA . VAL A 1 72 ? -11.241 14.985 -8.074 1.00 88.69 72 VAL A CA 1
ATOM 557 C C . VAL A 1 72 ? -12.530 14.779 -7.266 1.00 88.69 72 VAL A C 1
ATOM 559 O O . VAL A 1 72 ? -12.445 14.233 -6.167 1.00 88.69 72 VAL A O 1
ATOM 562 N N . PRO A 1 73 ? -13.736 15.144 -7.745 1.00 88.94 73 PRO A N 1
ATOM 563 C CA . PRO A 1 73 ? -14.994 14.755 -7.096 1.00 88.94 73 PRO A CA 1
ATOM 564 C C . PRO A 1 73 ? -15.106 13.233 -6.903 1.00 88.94 73 PRO A C 1
ATOM 566 O O . PRO A 1 73 ? -14.551 12.468 -7.686 1.00 88.94 73 PRO A O 1
ATOM 569 N N . SER A 1 74 ? -15.830 12.755 -5.885 1.00 84.50 74 SER A N 1
ATOM 570 C CA . SER A 1 74 ? -15.862 11.314 -5.548 1.00 84.50 74 SER A CA 1
ATOM 571 C C . SER A 1 74 ? -16.367 10.404 -6.674 1.00 84.50 74 SER A C 1
ATOM 573 O O . SER A 1 74 ? -15.973 9.248 -6.748 1.00 84.50 74 SER A O 1
ATOM 575 N N . ASN A 1 75 ? -17.210 10.924 -7.563 1.00 88.62 75 ASN A N 1
ATOM 576 C CA . ASN A 1 75 ? -17.713 10.228 -8.749 1.00 88.62 75 ASN A CA 1
ATOM 577 C C . ASN A 1 75 ? -16.974 10.622 -10.039 1.00 88.62 75 ASN A C 1
ATOM 579 O O . ASN A 1 75 ? -17.392 10.224 -11.120 1.00 88.62 75 ASN A O 1
ATOM 583 N N . GLY A 1 76 ? -15.915 11.428 -9.949 1.00 88.31 76 GLY A N 1
ATOM 584 C CA . GLY A 1 76 ? -15.202 11.954 -11.114 1.00 88.31 76 GLY A CA 1
ATOM 585 C C . GLY A 1 76 ? -14.272 10.948 -11.794 1.00 88.31 76 GLY A C 1
ATOM 586 O O . GLY A 1 76 ? -13.757 11.254 -12.859 1.00 88.31 76 GLY A O 1
ATOM 587 N N . LEU A 1 77 ? -14.064 9.767 -11.197 1.00 86.25 77 LEU A N 1
ATOM 588 C CA . LEU A 1 77 ? -13.310 8.653 -11.792 1.00 86.25 77 LEU A CA 1
ATOM 589 C C . LEU A 1 77 ? -14.214 7.556 -12.380 1.00 86.25 77 LEU A C 1
ATOM 591 O O . LEU A 1 77 ? -13.713 6.557 -12.882 1.00 86.25 77 LEU A O 1
ATOM 595 N N . MET A 1 78 ? -15.537 7.703 -12.279 1.00 86.81 78 MET A N 1
ATOM 596 C CA . MET A 1 78 ? -16.483 6.745 -12.847 1.00 86.81 78 MET A CA 1
ATOM 597 C C . MET A 1 78 ? -16.838 7.170 -14.270 1.00 86.81 78 MET A C 1
ATOM 599 O O . MET A 1 78 ? -17.347 8.278 -14.458 1.00 86.81 78 MET A O 1
ATOM 603 N N . ASP A 1 79 ? -16.632 6.285 -15.247 1.00 80.81 79 ASP A N 1
ATOM 604 C CA . ASP A 1 79 ? -17.205 6.473 -16.578 1.00 80.81 79 ASP A CA 1
ATOM 605 C C . ASP A 1 79 ? -18.729 6.392 -16.474 1.00 80.81 79 ASP A C 1
ATOM 607 O O . ASP A 1 79 ? -19.302 5.396 -16.020 1.00 80.81 79 ASP A O 1
ATOM 611 N N . ARG A 1 80 ? -19.397 7.479 -16.864 1.00 75.06 80 ARG A N 1
ATOM 612 C CA . ARG A 1 80 ? -20.849 7.485 -17.004 1.00 75.06 80 ARG A CA 1
ATOM 613 C C . ARG A 1 80 ? -21.163 6.832 -18.338 1.00 75.06 80 ARG A C 1
ATOM 615 O O . ARG A 1 80 ? -20.946 7.423 -19.389 1.00 75.06 80 ARG A O 1
ATOM 622 N N . HIS A 1 81 ? -21.611 5.588 -18.272 1.00 66.38 81 HIS A N 1
ATOM 623 C CA . HIS A 1 81 ? -22.278 4.967 -19.400 1.00 66.38 81 HIS A CA 1
ATOM 624 C C . HIS A 1 81 ? -23.721 5.465 -19.411 1.00 66.38 81 HIS A C 1
ATOM 626 O O . HIS A 1 81 ? -24.513 5.078 -18.549 1.00 66.38 81 HIS A O 1
ATOM 632 N N . ASP A 1 82 ? -23.999 6.370 -20.344 1.00 63.91 82 ASP A N 1
ATOM 633 C CA . ASP A 1 82 ? -25.351 6.775 -20.729 1.00 63.91 82 ASP A CA 1
ATOM 634 C C . ASP A 1 82 ? -26.049 5.649 -21.513 1.00 63.91 82 ASP A C 1
ATOM 636 O O . ASP A 1 82 ? -25.358 4.950 -22.297 1.00 63.91 82 ASP A O 1
#

Foldseek 3Di:
DCVLDNPDDPVLQVPFDAQWDKDWDWDDDVPDTDDIDIDIDNVLRCVSSVNDDDPDRPGPVVSVCNVPVVPAPPCRPPDDDD

InterPro domains:
  IPR009959 Polyketide cyclase SnoaL-like [PTHR38436] (2-79)
  IPR032710 NTF2-like domain superfamily [SSF54427] (14-58)

Secondary structure (DSSP, 8-state):
-TTTSTT--GGGGTT------EEEEEEEETTEEEEEEEEE-HHHHHHHHTSS--SS-TTHHHHHHHH-TTSS-TTTTS----

Organism: NCBI:txid303371

Radius of gyration: 16.05 Å; chains: 1; bounding box: 44×30×45 Å

pLDDT: mean 87.83, std 7.3, range [63.91, 98.31]

Sequence (82 aa):
MDWMLPGVDPSETNDRTVQVPFVAVITFKGDKLQSERIYWDQATVLKQLGLIKLDFVPGKAEATKAADQSAVPSNGLMDRHD